Protein AF-A0A6N8UXT4-F1 (afdb_monomer)

Secondary structure (DSSP, 8-state):
--SS--------HHHHHTS-HHHHHHHHHHHHHHHHHHHHHHHHHHHHHHHHHHHTT-----PPPHHHHHHHHHHHHHHHHHHTTS-HHHHHHHHHHHHHHHHHHHHGGGSHHHHHHHH-

Mean predicted aligned error: 4.6 Å

Structure (mmCIF, N/CA/C/O backbone):
data_AF-A0A6N8UXT4-F1
#
_entry.id   AF-A0A6N8UXT4-F1
#
loop_
_atom_site.group_PDB
_atom_site.id
_atom_site.type_symbol
_atom_site.label_atom_id
_atom_site.label_alt_id
_atom_site.label_comp_id
_atom_site.label_asym_id
_atom_site.label_entity_id
_atom_site.label_seq_id
_atom_site.pdbx_PDB_ins_code
_atom_site.Cartn_x
_atom_site.Cartn_y
_atom_site.Cartn_z
_atom_site.occupancy
_atom_site.B_iso_or_equiv
_atom_site.auth_seq_id
_atom_site.auth_comp_id
_atom_site.auth_asym_id
_atom_site.auth_atom_id
_atom_site.pdbx_PDB_model_num
ATOM 1 N N . HIS A 1 1 ? 6.984 4.995 -6.582 1.00 37.25 1 HIS A N 1
ATOM 2 C CA . HIS A 1 1 ? 6.099 3.860 -6.914 1.00 37.25 1 HIS A CA 1
ATOM 3 C C . HIS A 1 1 ? 5.263 3.582 -5.682 1.00 37.25 1 HIS A C 1
ATOM 5 O O . HIS A 1 1 ? 5.861 3.499 -4.618 1.00 37.25 1 HIS A O 1
ATOM 11 N N . GLU A 1 2 ? 3.939 3.490 -5.794 1.00 44.28 2 GLU A N 1
ATOM 12 C CA . GLU A 1 2 ? 3.068 3.058 -4.693 1.00 44.28 2 GLU A CA 1
ATOM 13 C C . GLU A 1 2 ? 3.079 1.520 -4.653 1.00 44.28 2 GLU A C 1
ATOM 15 O O . GLU A 1 2 ? 2.502 0.901 -5.544 1.00 44.28 2 GLU A O 1
ATOM 20 N N . PRO A 1 3 ? 3.796 0.859 -3.724 1.00 54.31 3 PRO A N 1
ATOM 21 C CA . PRO A 1 3 ? 3.933 -0.599 -3.723 1.00 54.31 3 PRO A CA 1
ATOM 22 C C . PRO A 1 3 ? 2.807 -1.293 -2.935 1.00 54.31 3 PRO A C 1
ATOM 24 O O . PRO A 1 3 ? 2.798 -2.515 -2.830 1.00 54.31 3 PRO A O 1
ATOM 27 N N . GLY A 1 4 ? 1.891 -0.522 -2.343 1.00 62.28 4 GLY A N 1
ATOM 28 C CA . GLY A 1 4 ? 0.840 -1.007 -1.455 1.00 62.28 4 GLY A CA 1
ATOM 29 C C . GLY A 1 4 ? 0.025 0.156 -0.907 1.00 62.28 4 GLY A C 1
ATOM 30 O O . GLY A 1 4 ? 0.227 0.574 0.231 1.00 62.28 4 GLY A O 1
ATOM 31 N N . THR A 1 5 ? -0.849 0.719 -1.738 1.00 64.06 5 THR A N 1
ATOM 32 C CA . THR A 1 5 ? -1.747 1.805 -1.336 1.00 64.06 5 THR A CA 1
ATOM 33 C C . THR A 1 5 ? -2.776 1.250 -0.356 1.00 64.06 5 THR A C 1
ATOM 35 O O . THR A 1 5 ? -3.636 0.454 -0.729 1.00 64.06 5 THR A O 1
ATOM 38 N N . ALA A 1 6 ? -2.670 1.635 0.915 1.00 73.19 6 ALA A N 1
ATOM 39 C CA . ALA A 1 6 ? -3.745 1.439 1.876 1.00 73.19 6 ALA A CA 1
ATOM 40 C C . ALA A 1 6 ? -4.765 2.556 1.652 1.00 73.19 6 ALA A C 1
ATOM 42 O O . ALA A 1 6 ? -4.427 3.730 1.793 1.00 73.19 6 ALA A O 1
ATOM 43 N N . SER A 1 7 ? -5.987 2.195 1.263 1.00 83.50 7 SER A N 1
ATOM 44 C CA . SER A 1 7 ? -7.056 3.182 1.133 1.00 83.50 7 SER A CA 1
ATOM 45 C C . SER A 1 7 ? -7.571 3.589 2.508 1.00 83.50 7 SER A C 1
ATOM 47 O O . SER A 1 7 ? -7.555 2.803 3.456 1.00 83.50 7 SER A O 1
ATOM 49 N N . GLU A 1 8 ? -8.058 4.818 2.603 1.00 88.75 8 GLU A N 1
ATOM 50 C CA . GLU A 1 8 ? -8.586 5.397 3.832 1.00 88.75 8 GLU A CA 1
ATOM 51 C C . GLU A 1 8 ? -10.079 5.710 3.691 1.00 88.75 8 GLU A C 1
ATOM 53 O O . GLU A 1 8 ? -10.534 6.251 2.682 1.00 88.75 8 GLU A O 1
ATOM 58 N N . LEU A 1 9 ? -10.846 5.356 4.725 1.00 92.38 9 LEU A N 1
ATOM 59 C CA . LEU A 1 9 ? -12.229 5.782 4.902 1.00 92.38 9 LEU A CA 1
ATOM 60 C C . LEU A 1 9 ? -12.258 6.841 6.003 1.00 92.38 9 LEU A C 1
ATOM 62 O O . LEU A 1 9 ? -11.916 6.560 7.151 1.00 92.38 9 LEU A O 1
ATOM 66 N N . LEU A 1 10 ? -12.691 8.050 5.655 1.00 95.12 10 LEU A N 1
ATOM 67 C CA . LEU A 1 10 ? -12.868 9.144 6.603 1.00 95.12 10 LEU A CA 1
ATOM 68 C C . LEU A 1 10 ? -14.349 9.299 6.940 1.00 95.12 10 LEU A C 1
ATOM 70 O O . LEU A 1 10 ? -15.198 9.364 6.050 1.00 95.12 10 LEU A O 1
ATOM 74 N N . LEU A 1 11 ? -14.654 9.387 8.234 1.00 96.56 11 LEU A N 1
ATOM 75 C CA . LEU A 1 11 ? -16.014 9.527 8.749 1.00 96.56 11 LEU A CA 1
ATOM 76 C C . LEU A 1 11 ? -16.098 10.757 9.650 1.00 96.56 11 LEU A C 1
ATOM 78 O O . LEU A 1 11 ? -15.164 11.082 10.385 1.00 96.56 11 LEU A O 1
ATOM 82 N N . ASN A 1 12 ? -17.238 11.447 9.607 1.00 98.25 12 ASN A N 1
ATOM 83 C CA . ASN A 1 12 ? -17.523 12.488 10.584 1.00 98.25 12 ASN A CA 1
ATOM 84 C C . ASN A 1 12 ? -17.656 11.852 11.978 1.00 98.25 12 ASN A C 1
ATOM 86 O O . ASN A 1 12 ? -18.363 10.859 12.146 1.00 98.25 12 ASN A O 1
ATOM 90 N N . LYS A 1 13 ? -17.002 12.453 12.976 1.00 97.94 13 LYS A N 1
ATOM 91 C CA . LYS A 1 13 ? -16.961 11.909 14.335 1.00 97.94 13 LYS A CA 1
ATOM 92 C C . LYS A 1 13 ? -18.336 11.834 15.003 1.00 97.94 13 LYS A C 1
ATOM 94 O O . LYS A 1 13 ? -18.637 10.829 15.628 1.00 97.94 13 LYS A O 1
ATOM 99 N N . GLU A 1 14 ? -19.164 12.865 14.874 1.00 98.50 14 GLU A N 1
ATOM 100 C CA . GLU A 1 14 ? -20.492 12.886 15.503 1.00 98.50 14 GLU A CA 1
ATOM 101 C C . GLU A 1 14 ? -21.419 11.845 14.870 1.00 98.50 14 GLU A C 1
ATOM 103 O O . GLU A 1 14 ? -22.144 11.150 15.576 1.00 98.50 14 GLU A O 1
ATOM 108 N N . ALA A 1 15 ? -21.349 11.688 13.545 1.00 98.12 15 ALA A N 1
ATOM 109 C CA . ALA A 1 15 ? -22.086 10.648 12.837 1.00 98.12 15 ALA A CA 1
ATOM 110 C C . ALA A 1 15 ? -21.639 9.243 13.266 1.00 98.12 15 ALA A C 1
ATOM 112 O O . ALA A 1 15 ? -22.483 8.377 13.467 1.00 98.12 15 ALA A O 1
ATOM 113 N N . TRP A 1 16 ? -20.330 9.030 13.436 1.00 98.12 16 TRP A N 1
ATOM 114 C CA . TRP A 1 16 ? -19.770 7.768 13.919 1.00 98.12 16 TRP A CA 1
ATOM 115 C C . TRP A 1 16 ? -20.211 7.437 15.345 1.00 98.12 16 TRP A C 1
ATOM 117 O O . TRP A 1 16 ? -20.703 6.341 15.607 1.00 98.12 16 TRP A O 1
ATOM 127 N N . ASP A 1 17 ? -20.069 8.399 16.258 1.00 98.12 17 ASP A N 1
ATOM 128 C CA . ASP A 1 17 ? -20.435 8.244 17.667 1.00 98.12 17 ASP A CA 1
ATOM 129 C C . ASP A 1 17 ? -21.959 8.071 17.847 1.00 98.12 17 ASP A C 1
ATOM 131 O O . ASP A 1 17 ? -22.404 7.555 18.870 1.00 98.12 17 ASP A O 1
ATOM 135 N N . GLY A 1 18 ? -22.758 8.494 16.859 1.00 98.12 18 GLY A N 1
ATOM 136 C CA . GLY A 1 18 ? -24.208 8.308 16.824 1.00 98.12 18 GLY A CA 1
ATOM 137 C C . GLY A 1 18 ? -24.677 6.920 16.371 1.00 98.12 18 GLY A C 1
ATOM 138 O O . GLY A 1 18 ? -25.874 6.644 16.456 1.00 98.12 18 GLY A O 1
ATOM 139 N N . LEU A 1 19 ? -23.781 6.058 15.880 1.00 98.44 19 LEU A N 1
ATOM 140 C CA . LEU A 1 19 ? -24.111 4.682 15.499 1.00 98.44 19 LEU A CA 1
ATOM 141 C C . LEU A 1 19 ? -24.181 3.760 16.724 1.00 98.44 19 LEU A C 1
ATOM 143 O O . LEU A 1 19 ? -23.409 3.896 17.672 1.00 98.44 19 LEU A O 1
ATOM 147 N N . GLU A 1 20 ? -25.073 2.768 16.673 1.00 98.69 20 GLU A N 1
ATOM 148 C CA . GLU A 1 20 ? -25.058 1.656 17.627 1.00 98.69 20 GLU A CA 1
ATOM 149 C C . GLU A 1 20 ? -23.803 0.776 17.421 1.00 98.69 20 GLU A C 1
ATOM 151 O O . GLU A 1 20 ? -23.246 0.746 16.317 1.00 98.69 20 GLU A O 1
ATOM 156 N N . PRO A 1 21 ? -23.325 0.055 18.456 1.00 98.44 21 PRO A N 1
ATOM 157 C CA . PRO A 1 21 ? -22.063 -0.689 18.378 1.00 98.44 21 PRO A CA 1
ATOM 158 C C . PRO A 1 21 ? -21.996 -1.745 17.265 1.00 98.44 21 PRO A C 1
ATOM 160 O O . PRO A 1 21 ? -20.926 -2.000 16.718 1.00 98.44 21 PRO A O 1
ATOM 163 N N . ASP A 1 22 ? -23.120 -2.367 16.917 1.00 98.62 22 ASP A N 1
ATOM 164 C CA . ASP A 1 22 ? -23.205 -3.333 15.819 1.00 98.62 22 ASP A CA 1
ATOM 165 C C . ASP A 1 22 ? -23.067 -2.657 14.447 1.00 98.62 22 ASP A C 1
ATOM 167 O O . ASP A 1 22 ? -22.383 -3.178 13.567 1.00 98.62 22 ASP A O 1
ATOM 171 N N . LEU A 1 23 ? -23.639 -1.464 14.273 1.00 98.62 23 LEU A N 1
ATOM 172 C CA . LEU A 1 23 ? -23.478 -0.661 13.061 1.00 98.62 23 LEU A CA 1
ATOM 173 C C . LEU A 1 23 ? -22.054 -0.117 12.915 1.00 98.62 23 LEU A C 1
ATOM 175 O O . LEU A 1 23 ? -21.534 -0.089 11.800 1.00 98.62 23 LEU A O 1
ATOM 179 N N . GLN A 1 24 ? -21.403 0.267 14.018 1.00 98.56 24 GLN A N 1
ATOM 180 C CA . GLN A 1 24 ? -19.976 0.607 14.010 1.00 98.56 24 GLN A CA 1
ATOM 181 C C . GLN A 1 24 ? -19.142 -0.590 13.534 1.00 98.56 24 GLN A C 1
ATOM 183 O O . GLN A 1 24 ? -18.366 -0.462 12.587 1.00 98.56 24 GLN A O 1
ATOM 188 N N . ALA A 1 25 ? -19.376 -1.777 14.102 1.00 98.50 25 ALA A N 1
ATOM 189 C CA . ALA A 1 25 ? -18.679 -2.994 13.690 1.00 98.50 25 ALA A CA 1
ATOM 190 C C . ALA A 1 25 ? -18.893 -3.319 12.200 1.00 98.50 25 ALA A C 1
ATOM 192 O O . ALA A 1 25 ? -17.938 -3.622 11.490 1.00 98.50 25 ALA A O 1
ATOM 193 N N . ILE A 1 26 ? -20.123 -3.178 11.688 1.00 98.62 26 ILE A N 1
ATOM 194 C CA . ILE A 1 26 ? -20.424 -3.388 10.261 1.00 98.62 26 ILE A CA 1
ATOM 195 C C . ILE A 1 26 ? -19.615 -2.441 9.368 1.00 98.62 26 ILE A C 1
ATOM 197 O O . ILE A 1 26 ? -19.133 -2.858 8.314 1.00 98.62 26 ILE A O 1
ATOM 201 N N . VAL A 1 27 ? -19.465 -1.173 9.754 1.00 98.00 27 VAL A N 1
ATOM 202 C CA . VAL A 1 27 ? -18.689 -0.203 8.970 1.00 98.00 27 VAL A CA 1
ATOM 203 C C . VAL A 1 27 ? -17.196 -0.533 8.998 1.00 98.00 27 VAL A C 1
ATOM 205 O O . VAL A 1 27 ? -16.561 -0.487 7.944 1.00 98.00 27 VAL A O 1
ATOM 208 N N . GLU A 1 28 ? -16.641 -0.896 10.157 1.00 96.94 28 GLU A N 1
ATOM 209 C CA . GLU A 1 28 ? -15.241 -1.329 10.278 1.00 96.94 28 GLU A CA 1
ATOM 210 C C . GLU A 1 28 ? -14.959 -2.560 9.405 1.00 96.94 28 GLU A C 1
ATOM 212 O O . GLU A 1 28 ? -14.015 -2.553 8.607 1.00 96.94 28 GLU A O 1
ATOM 217 N N . ASP A 1 29 ? -15.822 -3.574 9.481 1.00 97.94 29 ASP A N 1
ATOM 218 C CA . ASP A 1 29 ? -15.702 -4.801 8.693 1.00 97.94 29 ASP A CA 1
ATOM 219 C C . ASP A 1 29 ? -15.832 -4.525 7.193 1.00 97.94 29 ASP A C 1
ATOM 221 O O . ASP A 1 29 ? -15.042 -5.026 6.388 1.00 97.94 29 ASP A O 1
ATOM 225 N N . ALA A 1 30 ? -16.800 -3.695 6.793 1.00 97.06 30 ALA A N 1
ATOM 226 C CA . ALA A 1 30 ? -16.983 -3.317 5.398 1.00 97.06 30 ALA A CA 1
ATOM 227 C C . ALA A 1 30 ? -15.769 -2.547 4.857 1.00 97.06 30 ALA A C 1
ATOM 229 O O . ALA A 1 30 ? -15.330 -2.812 3.732 1.00 97.06 30 ALA A O 1
ATOM 230 N N . ALA A 1 31 ? -15.197 -1.631 5.643 1.00 95.44 31 ALA A N 1
ATOM 231 C CA . ALA A 1 31 ? -14.004 -0.881 5.265 1.00 95.44 31 ALA A CA 1
ATOM 232 C C . ALA A 1 31 ? -12.789 -1.809 5.100 1.00 95.44 31 ALA A C 1
ATOM 234 O O . ALA A 1 31 ? -12.115 -1.769 4.066 1.00 95.44 31 ALA A O 1
ATOM 235 N N . ALA A 1 32 ? -12.554 -2.701 6.067 1.00 94.06 32 ALA A N 1
ATOM 236 C CA . ALA A 1 32 ? -11.468 -3.675 6.013 1.00 94.06 32 ALA A CA 1
ATOM 237 C C . ALA A 1 32 ? -11.615 -4.630 4.816 1.00 94.06 32 ALA A C 1
ATOM 239 O O . ALA A 1 32 ? -10.669 -4.816 4.044 1.00 94.06 32 ALA A O 1
ATOM 240 N N . ALA A 1 33 ? -12.813 -5.186 4.613 1.00 95.12 33 ALA A N 1
ATOM 241 C CA . ALA A 1 33 ? -13.106 -6.084 3.501 1.00 95.12 33 ALA A CA 1
ATOM 242 C C . ALA A 1 33 ? -12.932 -5.390 2.144 1.00 95.12 33 ALA A C 1
ATOM 244 O O . ALA A 1 33 ? -12.366 -5.975 1.220 1.00 95.12 33 ALA A O 1
ATOM 245 N N . THR A 1 34 ? -13.368 -4.134 2.026 1.00 93.62 34 THR A N 1
ATOM 246 C CA . THR A 1 34 ? -13.223 -3.354 0.791 1.00 93.62 34 THR A CA 1
ATOM 247 C C . THR A 1 34 ? -11.757 -3.088 0.473 1.00 93.62 34 THR A C 1
ATOM 249 O O . THR A 1 34 ? -11.349 -3.274 -0.671 1.00 93.62 34 THR A O 1
ATOM 252 N N . ASN A 1 35 ? -10.942 -2.731 1.470 1.00 91.12 35 ASN A N 1
ATOM 253 C CA . ASN A 1 35 ? -9.514 -2.484 1.265 1.00 91.12 35 ASN A CA 1
ATOM 254 C C . ASN A 1 35 ? -8.781 -3.747 0.763 1.00 91.12 35 ASN A C 1
ATOM 256 O O . ASN A 1 35 ? -7.974 -3.676 -0.162 1.00 91.12 35 ASN A O 1
ATOM 260 N N . VAL A 1 36 ? -9.118 -4.925 1.303 1.00 91.69 36 VAL A N 1
ATOM 261 C CA . VAL A 1 36 ? -8.559 -6.208 0.832 1.00 91.69 36 VAL A CA 1
ATOM 262 C C . VAL A 1 36 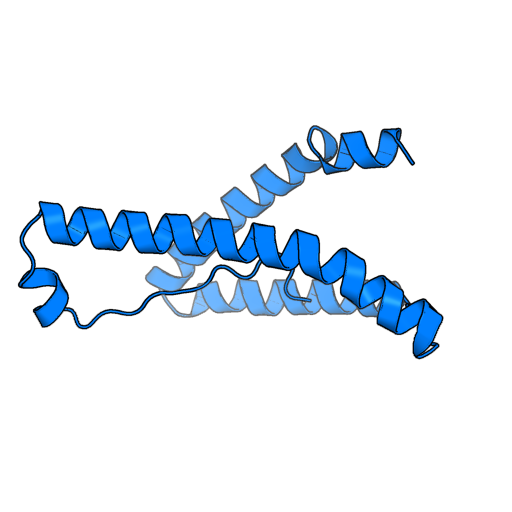? -9.063 -6.560 -0.568 1.00 91.69 36 VAL A C 1
ATOM 264 O O . VAL A 1 36 ? -8.283 -6.962 -1.434 1.00 91.69 36 VAL A O 1
ATOM 267 N N . ARG A 1 37 ? -10.368 -6.407 -0.807 1.00 93.06 37 ARG A N 1
ATOM 268 C CA . ARG A 1 37 ? -10.988 -6.724 -2.095 1.00 93.06 37 ARG A CA 1
ATOM 269 C C . ARG A 1 37 ? -10.422 -5.864 -3.220 1.00 93.06 37 ARG A C 1
ATOM 271 O O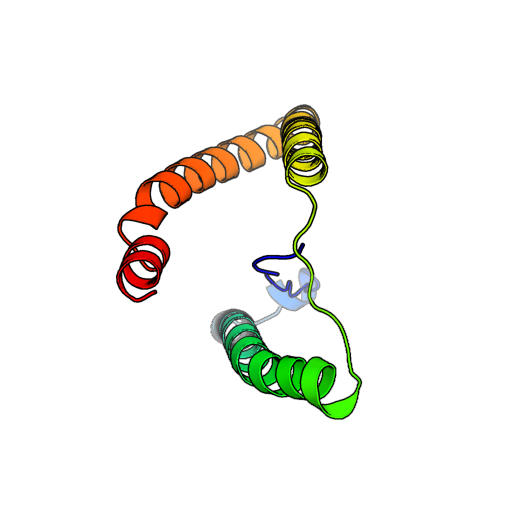 . ARG A 1 37 ? -10.098 -6.400 -4.275 1.00 93.06 37 ARG A O 1
ATOM 278 N N . MET A 1 38 ? -10.253 -4.568 -2.976 1.00 91.06 38 MET A N 1
ATOM 279 C CA . MET A 1 38 ? -9.679 -3.630 -3.935 1.00 91.06 38 MET A CA 1
ATOM 280 C C . MET A 1 38 ? -8.278 -4.074 -4.376 1.00 91.06 38 MET A C 1
ATOM 282 O O . MET A 1 38 ? -8.002 -4.143 -5.572 1.00 91.06 38 MET A O 1
ATOM 286 N N . LEU A 1 39 ? -7.410 -4.448 -3.430 1.00 90.31 39 LEU A N 1
ATOM 287 C CA . LEU A 1 39 ? -6.068 -4.946 -3.744 1.00 90.31 39 LEU A CA 1
ATOM 288 C C . LEU A 1 39 ? -6.110 -6.222 -4.601 1.00 90.31 39 LEU A C 1
ATOM 290 O O . LEU A 1 39 ? -5.323 -6.365 -5.540 1.00 90.31 39 LEU A O 1
ATOM 294 N N . ALA A 1 40 ? -7.029 -7.145 -4.305 1.00 91.88 40 ALA A N 1
ATOM 295 C CA . ALA A 1 40 ? -7.190 -8.373 -5.081 1.00 91.88 40 ALA A CA 1
ATOM 296 C C . ALA A 1 40 ? -7.670 -8.086 -6.516 1.00 91.88 40 ALA A C 1
ATOM 298 O O . ALA A 1 40 ? -7.134 -8.652 -7.471 1.00 91.88 40 ALA A O 1
ATOM 299 N N . GLU A 1 41 ? -8.632 -7.175 -6.675 1.00 92.88 41 GLU A N 1
ATOM 300 C CA . GLU A 1 41 ? -9.143 -6.747 -7.980 1.00 92.88 41 GLU A CA 1
ATOM 301 C C . GLU A 1 41 ? -8.054 -6.054 -8.812 1.00 92.88 41 GLU A C 1
ATOM 303 O O . GLU A 1 41 ? -7.846 -6.438 -9.963 1.00 92.88 41 GLU A O 1
ATOM 308 N N . PHE A 1 42 ? -7.283 -5.125 -8.229 1.00 91.69 42 PHE A N 1
ATOM 309 C CA . PHE A 1 42 ? -6.139 -4.508 -8.915 1.00 91.69 42 PHE A CA 1
ATOM 310 C C . PHE A 1 42 ? -5.082 -5.534 -9.316 1.00 91.69 42 PHE A C 1
ATOM 312 O O . PHE A 1 42 ? -4.570 -5.482 -10.431 1.00 91.69 42 PHE A O 1
ATOM 319 N N . THR A 1 43 ? -4.772 -6.490 -8.439 1.00 90.69 43 THR A N 1
ATOM 320 C CA . THR A 1 43 ? -3.801 -7.552 -8.742 1.00 90.69 43 THR A CA 1
ATOM 321 C C . THR A 1 43 ? -4.218 -8.351 -9.978 1.00 90.69 43 THR A C 1
ATOM 323 O O . THR A 1 43 ? -3.390 -8.623 -10.846 1.00 90.69 43 THR A O 1
ATOM 326 N N . ALA A 1 44 ? -5.501 -8.703 -10.094 1.00 93.44 44 ALA A N 1
ATOM 327 C CA . ALA A 1 44 ? -6.022 -9.423 -11.252 1.00 93.44 44 ALA A CA 1
ATOM 328 C C . ALA A 1 44 ? -6.062 -8.542 -12.514 1.00 93.44 44 ALA A C 1
ATOM 330 O O . ALA A 1 44 ? -5.561 -8.949 -13.563 1.00 93.44 44 ALA A O 1
ATOM 331 N N . ALA A 1 45 ? -6.616 -7.332 -12.406 1.00 94.75 45 ALA A N 1
ATOM 332 C CA . ALA A 1 45 ? -6.823 -6.424 -13.533 1.00 94.75 45 ALA A CA 1
ATOM 333 C C . ALA A 1 45 ? -5.509 -5.879 -14.118 1.00 94.75 45 ALA A C 1
ATOM 335 O O . ALA A 1 45 ? -5.403 -5.688 -15.333 1.00 94.75 45 ALA A O 1
ATOM 336 N N . ASN A 1 46 ? -4.483 -5.670 -13.285 1.00 93.88 46 ASN A N 1
ATOM 337 C CA . AS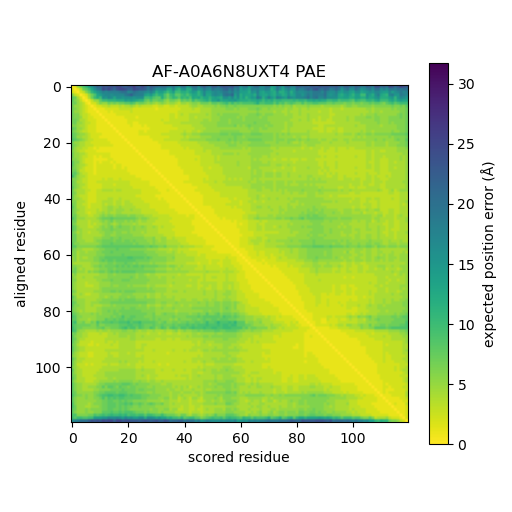N A 1 46 ? -3.176 -5.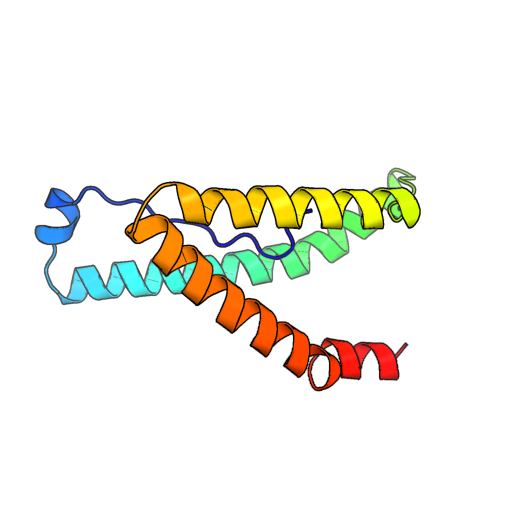197 -13.742 1.00 93.88 46 ASN A CA 1
ATOM 338 C C . ASN A 1 46 ? -2.476 -6.222 -14.642 1.00 93.88 46 ASN A C 1
ATOM 340 O O . ASN A 1 46 ? -1.798 -5.816 -15.583 1.00 93.88 46 ASN A O 1
ATOM 344 N N . ASN A 1 47 ? -2.679 -7.528 -14.424 1.00 92.25 47 ASN A N 1
ATOM 345 C CA . ASN A 1 47 ? -2.108 -8.565 -15.292 1.00 92.25 47 ASN A CA 1
ATOM 346 C C . ASN A 1 47 ? -2.633 -8.448 -16.729 1.00 92.25 47 ASN A C 1
ATOM 348 O O . ASN A 1 47 ? -1.863 -8.509 -17.687 1.00 92.25 47 ASN A O 1
ATOM 352 N N . GLU A 1 48 ? -3.945 -8.263 -16.879 1.00 95.44 48 GLU A N 1
ATOM 353 C CA . GLU A 1 48 ? -4.568 -8.089 -18.190 1.00 95.44 48 GLU A CA 1
ATOM 354 C C . GLU A 1 48 ? -4.182 -6.746 -18.814 1.00 95.44 48 GLU A C 1
ATOM 356 O O . GLU A 1 48 ? -3.755 -6.698 -19.967 1.00 95.44 48 GLU A O 1
ATOM 361 N N . SER A 1 49 ? -4.257 -5.667 -18.034 1.00 96.25 49 SER A N 1
ATOM 362 C CA . SER A 1 49 ? -3.971 -4.312 -18.514 1.00 96.25 49 SER A CA 1
ATOM 363 C C . SER A 1 49 ? -2.523 -4.160 -18.977 1.00 96.25 49 SER A C 1
ATOM 365 O O . SER A 1 49 ? -2.269 -3.586 -20.034 1.00 96.25 49 SER A O 1
ATOM 367 N N . GLN A 1 50 ? -1.561 -4.711 -18.230 1.00 95.94 50 GLN A N 1
ATOM 368 C CA . GLN A 1 50 ? -0.153 -4.690 -18.624 1.00 95.94 50 GLN A CA 1
ATOM 369 C C . GLN A 1 50 ? 0.061 -5.409 -19.958 1.00 95.94 50 GLN A C 1
ATOM 371 O O . GLN A 1 50 ? 0.806 -4.913 -20.804 1.00 95.94 50 GLN A O 1
ATOM 376 N N . ARG A 1 51 ? -0.602 -6.553 -20.167 1.00 96.62 51 ARG A N 1
ATOM 377 C CA . ARG A 1 51 ? -0.524 -7.288 -21.432 1.00 96.62 51 ARG A CA 1
ATOM 378 C C . ARG A 1 51 ? -1.034 -6.439 -22.595 1.00 96.62 51 ARG A C 1
ATOM 380 O O . ARG A 1 51 ? -0.324 -6.311 -23.583 1.00 96.62 51 ARG A O 1
ATOM 387 N N . VAL A 1 52 ? -2.200 -5.806 -22.454 1.00 97.81 52 VAL A N 1
ATOM 388 C CA . VAL A 1 52 ? -2.773 -4.917 -23.485 1.00 97.81 52 VAL A CA 1
ATOM 389 C C . VAL A 1 52 ? -1.824 -3.756 -23.808 1.00 97.81 52 VAL A C 1
ATOM 391 O O . VAL A 1 52 ? -1.542 -3.486 -24.974 1.00 97.81 52 VAL A O 1
ATOM 394 N N . LEU A 1 53 ? -1.263 -3.100 -22.785 1.00 97.94 53 LEU A N 1
ATOM 395 C CA . LEU A 1 53 ? -0.313 -1.998 -22.974 1.00 97.94 53 LEU A CA 1
ATOM 396 C C . LEU A 1 53 ? 0.916 -2.420 -23.790 1.00 97.94 53 LEU A C 1
ATOM 398 O O . LEU A 1 53 ? 1.346 -1.685 -24.677 1.00 97.94 53 LEU A O 1
ATOM 402 N N . VAL A 1 54 ? 1.479 -3.593 -23.506 1.00 97.81 54 VAL A N 1
ATOM 403 C CA . VAL A 1 54 ? 2.683 -4.076 -24.192 1.00 97.81 54 VAL A CA 1
ATOM 404 C C . VAL A 1 54 ? 2.356 -4.624 -25.582 1.00 97.81 54 VAL A C 1
ATOM 406 O O . VAL A 1 54 ? 2.997 -4.237 -26.555 1.00 97.81 54 VAL A O 1
ATOM 409 N N . GLU A 1 55 ? 1.374 -5.518 -25.688 1.00 97.75 55 GLU A N 1
ATOM 410 C CA . GLU A 1 55 ? 1.105 -6.287 -26.909 1.00 97.75 55 GLU A CA 1
ATOM 411 C C . GLU A 1 55 ? 0.329 -5.486 -27.958 1.00 97.75 55 GLU A C 1
ATOM 413 O O . GLU A 1 55 ? 0.625 -5.592 -29.148 1.00 97.75 55 GLU A O 1
ATOM 418 N N . GLU A 1 56 ? -0.642 -4.671 -27.540 1.00 97.88 56 GLU A N 1
ATOM 419 C CA . GLU A 1 56 ? -1.518 -3.939 -28.464 1.00 97.88 56 GLU A CA 1
ATOM 420 C C . GLU A 1 56 ? -1.065 -2.494 -28.670 1.00 97.88 56 GLU A C 1
ATOM 422 O O . GLU A 1 56 ? -1.161 -1.957 -29.775 1.00 97.88 56 GLU A O 1
ATOM 427 N N . HIS A 1 57 ? -0.556 -1.855 -27.614 1.00 98.00 57 HIS A N 1
ATOM 428 C CA . HIS A 1 57 ? -0.142 -0.451 -27.659 1.00 98.00 57 HIS A CA 1
ATOM 429 C C . HIS A 1 57 ? 1.372 -0.252 -27.789 1.00 98.00 57 HIS A C 1
ATOM 431 O O . HIS A 1 57 ? 1.818 0.884 -27.951 1.00 98.00 57 HIS A O 1
ATOM 437 N N . GLY A 1 58 ? 2.165 -1.328 -27.757 1.00 97.44 58 GLY A N 1
ATOM 438 C CA . GLY A 1 58 ? 3.611 -1.269 -27.969 1.00 97.44 58 GLY A CA 1
ATOM 439 C C . GLY A 1 58 ? 4.375 -0.523 -26.872 1.00 97.44 58 GLY A C 1
ATOM 440 O O . GLY A 1 58 ? 5.440 0.031 -27.141 1.00 97.44 58 GLY A O 1
ATOM 441 N N . VAL A 1 59 ? 3.840 -0.464 -25.647 1.00 98.12 59 VAL A N 1
ATOM 442 C CA . VAL A 1 59 ? 4.516 0.178 -24.512 1.00 98.12 59 VAL A CA 1
ATOM 443 C C . VAL A 1 59 ? 5.756 -0.623 -24.114 1.00 98.12 59 VAL A C 1
ATOM 445 O O . VAL A 1 59 ? 5.686 -1.821 -23.844 1.00 98.12 59 VAL A O 1
ATOM 448 N N . GLU A 1 60 ? 6.897 0.057 -24.001 1.00 97.06 60 GLU A N 1
ATOM 449 C CA . GLU A 1 60 ? 8.137 -0.541 -23.509 1.00 97.06 60 GLU A CA 1
ATOM 450 C C . GLU A 1 60 ? 8.269 -0.391 -21.988 1.00 97.06 60 GLU A C 1
ATOM 452 O O . GLU A 1 60 ? 8.489 0.706 -21.470 1.00 97.06 60 GLU A O 1
ATOM 457 N N . LEU A 1 61 ? 8.200 -1.506 -21.259 1.00 93.94 61 LEU A N 1
ATOM 458 C CA . LEU A 1 61 ? 8.457 -1.524 -19.818 1.00 93.94 61 LEU A CA 1
ATOM 459 C C . LEU A 1 61 ? 9.962 -1.453 -19.538 1.00 93.94 61 LEU A C 1
ATOM 461 O O . LEU A 1 61 ? 10.746 -2.257 -20.049 1.00 93.94 61 LEU A O 1
ATOM 465 N N . ARG A 1 62 ? 10.373 -0.502 -18.695 1.00 94.69 62 ARG A N 1
ATOM 466 C CA . ARG A 1 62 ? 11.772 -0.294 -18.302 1.00 94.69 62 ARG A CA 1
ATOM 467 C C . ARG A 1 62 ? 11.874 -0.130 -16.782 1.00 94.69 62 ARG A C 1
ATOM 469 O O . ARG A 1 62 ? 11.063 0.597 -16.208 1.00 94.69 62 ARG A O 1
ATOM 476 N N . PRO A 1 63 ? 12.858 -0.760 -16.119 1.00 93.94 63 PRO A N 1
ATOM 477 C CA . PRO A 1 63 ? 13.179 -0.419 -14.740 1.00 93.94 63 PRO A CA 1
ATOM 478 C C . PRO A 1 63 ? 13.841 0.964 -14.681 1.00 93.94 63 PRO A C 1
ATOM 480 O O . PRO A 1 63 ? 14.441 1.421 -15.658 1.00 93.94 63 PRO A O 1
ATOM 483 N N . PHE A 1 64 ? 13.788 1.609 -13.516 1.00 94.69 64 PHE A N 1
ATOM 484 C CA . PHE A 1 64 ? 14.633 2.775 -13.264 1.00 94.69 64 PHE A CA 1
ATOM 485 C C . PHE A 1 64 ? 16.120 2.387 -13.356 1.00 94.69 64 PHE A C 1
ATOM 487 O O . PHE A 1 64 ? 16.485 1.292 -12.911 1.00 94.69 64 PHE A O 1
ATOM 494 N N . PRO A 1 65 ? 16.990 3.263 -13.895 1.00 97.25 65 PRO A N 1
ATOM 495 C CA . PRO A 1 65 ? 18.434 3.099 -13.774 1.00 97.25 65 PRO A CA 1
ATOM 496 C C . PRO A 1 65 ? 18.843 2.935 -12.307 1.00 97.25 65 PRO A C 1
ATOM 498 O O . PRO A 1 65 ? 18.259 3.562 -11.420 1.00 97.25 65 PRO A O 1
ATOM 501 N N . LYS A 1 66 ? 19.823 2.064 -12.044 1.00 96.12 66 LYS A N 1
ATOM 502 C CA . LYS A 1 66 ? 20.187 1.690 -10.671 1.00 96.12 66 LYS A CA 1
ATOM 503 C C . LYS A 1 66 ? 20.672 2.893 -9.862 1.00 96.12 66 LYS A C 1
ATOM 505 O O . LYS A 1 66 ? 20.246 3.061 -8.731 1.00 96.12 66 LYS A O 1
ATOM 510 N N . ASP A 1 67 ? 21.528 3.715 -10.452 1.00 97.44 67 ASP A N 1
ATOM 511 C CA . ASP A 1 67 ? 22.049 4.948 -9.860 1.00 97.44 67 ASP A CA 1
ATOM 512 C C . ASP A 1 67 ? 20.926 5.928 -9.499 1.00 97.44 67 ASP A C 1
ATOM 514 O O . ASP A 1 67 ? 20.882 6.434 -8.382 1.00 97.44 67 ASP A O 1
ATOM 518 N N . VAL A 1 68 ? 19.957 6.114 -10.398 1.00 97.00 68 VAL A N 1
ATOM 519 C CA . VAL A 1 68 ? 18.773 6.945 -10.132 1.00 97.00 68 VAL A CA 1
ATOM 520 C C . VAL A 1 68 ? 17.949 6.376 -8.976 1.00 97.00 68 VAL A C 1
ATOM 522 O O . VAL A 1 68 ? 17.494 7.122 -8.111 1.00 97.00 68 VAL A O 1
ATOM 525 N N . PHE A 1 69 ? 17.743 5.058 -8.947 1.00 95.81 69 PHE A N 1
ATOM 526 C CA . PHE A 1 69 ? 16.972 4.412 -7.888 1.00 95.81 69 PHE A CA 1
ATOM 527 C C . PHE A 1 69 ? 17.690 4.461 -6.532 1.00 95.81 69 PHE A C 1
ATOM 529 O O . PHE A 1 69 ? 17.047 4.722 -5.520 1.00 95.81 69 PHE A O 1
ATOM 536 N N . ASP A 1 70 ? 19.007 4.253 -6.508 1.00 96.00 70 ASP A N 1
ATOM 537 C CA . ASP A 1 70 ? 19.825 4.332 -5.297 1.00 96.00 70 ASP A CA 1
ATOM 538 C C . ASP A 1 70 ? 19.772 5.748 -4.692 1.00 96.00 70 ASP A C 1
ATOM 540 O O . ASP A 1 70 ? 19.483 5.892 -3.504 1.00 96.00 70 ASP A O 1
ATOM 544 N N . GLU A 1 71 ? 19.961 6.794 -5.504 1.00 97.19 71 GLU A N 1
ATOM 545 C CA . GLU A 1 71 ? 19.852 8.191 -5.050 1.00 97.19 71 GLU A CA 1
ATOM 546 C C . GLU A 1 71 ? 18.431 8.529 -4.575 1.00 97.19 71 GLU A C 1
ATOM 548 O O . GLU A 1 71 ? 18.238 9.183 -3.547 1.00 97.19 71 GLU A O 1
ATOM 553 N N . MET A 1 72 ? 17.404 8.018 -5.266 1.00 95.81 72 MET A N 1
ATOM 554 C CA . MET A 1 72 ? 16.015 8.172 -4.829 1.00 95.81 72 MET A CA 1
ATOM 555 C C . MET A 1 72 ? 15.783 7.554 -3.442 1.00 95.81 72 MET A C 1
ATOM 557 O O . MET A 1 72 ? 15.060 8.140 -2.635 1.00 95.81 72 MET A O 1
ATOM 561 N N . LEU A 1 73 ? 16.386 6.398 -3.139 1.00 93.94 73 LEU A N 1
ATOM 562 C CA . LEU A 1 73 ? 16.272 5.771 -1.819 1.00 93.94 73 LEU A CA 1
ATOM 563 C C . LEU A 1 73 ? 16.947 6.603 -0.726 1.00 93.94 73 LEU A C 1
ATOM 565 O O . LEU A 1 73 ? 16.352 6.771 0.337 1.00 93.94 73 LEU A O 1
ATOM 569 N N . VAL A 1 74 ? 18.138 7.149 -0.992 1.00 95.75 74 VAL A N 1
ATOM 570 C CA . VAL A 1 74 ? 18.852 8.023 -0.044 1.00 95.75 74 VAL A CA 1
ATOM 571 C C . VAL A 1 74 ? 17.985 9.227 0.318 1.00 95.75 74 VAL A C 1
ATOM 573 O O . VAL A 1 74 ? 17.694 9.457 1.493 1.00 95.75 74 VAL A O 1
ATOM 576 N N . HIS A 1 75 ? 17.487 9.947 -0.688 1.00 96.12 75 HIS A N 1
ATOM 577 C CA . HIS A 1 75 ? 16.629 11.107 -0.458 1.00 96.12 75 HIS A CA 1
ATOM 578 C C . HIS A 1 75 ? 15.298 10.738 0.205 1.00 96.12 75 HIS A C 1
ATOM 580 O O . HIS A 1 75 ? 14.821 11.466 1.076 1.00 96.12 75 HIS A O 1
ATOM 586 N N . SER A 1 76 ? 14.698 9.604 -0.168 1.00 93.88 76 SER A N 1
ATOM 587 C CA . SER A 1 76 ? 13.465 9.129 0.461 1.00 93.88 76 SER A CA 1
ATOM 588 C C . SER A 1 76 ? 13.662 8.839 1.949 1.00 93.88 76 SER A C 1
ATOM 590 O O . SER A 1 76 ? 12.788 9.184 2.742 1.00 93.88 76 SER A O 1
ATOM 592 N N . ASP A 1 77 ? 14.772 8.213 2.343 1.00 92.56 77 ASP A N 1
ATOM 593 C CA . ASP A 1 77 ? 15.046 7.928 3.753 1.00 92.56 77 ASP A CA 1
ATOM 594 C C . ASP A 1 77 ? 15.276 9.219 4.555 1.00 92.56 77 ASP A C 1
ATOM 596 O O . ASP A 1 77 ? 14.826 9.309 5.700 1.00 92.56 77 ASP A O 1
ATOM 600 N N . ASP A 1 78 ? 15.907 10.237 3.966 1.00 93.75 78 ASP A N 1
ATOM 601 C CA . ASP A 1 78 ? 16.091 11.537 4.620 1.00 93.75 78 ASP A CA 1
ATOM 602 C C . ASP A 1 78 ? 14.763 12.271 4.836 1.00 93.75 78 ASP A C 1
ATOM 604 O O . ASP A 1 78 ? 14.501 12.752 5.941 1.00 93.75 78 ASP A O 1
ATOM 608 N N . VAL A 1 79 ? 13.895 12.301 3.819 1.00 92.81 79 VAL A N 1
ATOM 609 C CA . VAL A 1 79 ? 12.562 12.917 3.920 1.00 92.81 79 VAL A CA 1
ATOM 610 C C . VAL A 1 79 ? 11.713 12.206 4.970 1.00 92.81 79 VAL A C 1
ATOM 612 O O . VAL A 1 79 ? 11.122 12.860 5.826 1.00 92.81 79 VAL A O 1
ATOM 615 N N . VAL A 1 80 ? 11.679 10.870 4.960 1.00 91.62 80 VAL A N 1
ATOM 616 C CA . VAL A 1 80 ? 10.881 10.112 5.934 1.00 91.62 80 VAL A CA 1
ATOM 617 C C . VAL A 1 80 ? 11.451 10.247 7.348 1.00 91.62 80 VAL A C 1
ATOM 619 O O . VAL A 1 80 ? 10.696 10.331 8.309 1.00 91.62 80 VAL A O 1
ATOM 622 N N . ARG A 1 81 ? 12.775 10.336 7.517 1.00 93.25 81 ARG A N 1
ATOM 623 C CA . ARG A 1 81 ? 13.371 10.605 8.835 1.00 93.25 81 ARG A CA 1
ATOM 624 C C . ARG A 1 81 ? 13.045 12.013 9.336 1.00 93.25 81 ARG A C 1
ATOM 626 O O . ARG A 1 81 ? 12.883 12.199 10.542 1.00 93.25 81 ARG A O 1
ATOM 633 N N . ALA A 1 82 ? 12.943 12.996 8.443 1.00 93.88 82 ALA A N 1
ATOM 634 C CA . ALA A 1 82 ? 12.597 14.364 8.813 1.00 93.88 82 ALA A CA 1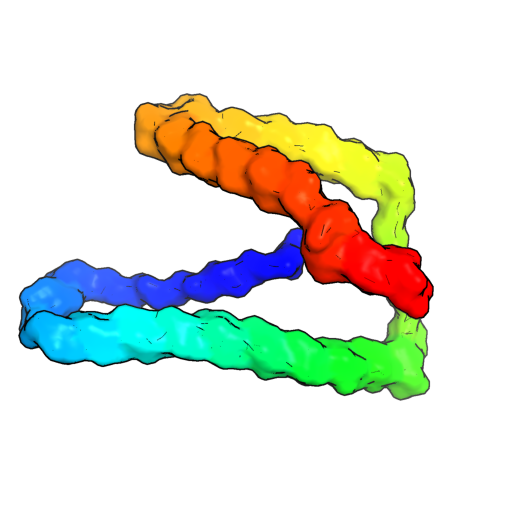
ATOM 635 C C . ALA A 1 82 ? 11.191 14.466 9.427 1.00 93.88 82 ALA A C 1
ATOM 637 O O . ALA A 1 82 ? 11.008 15.257 10.350 1.00 93.88 82 ALA A O 1
ATOM 638 N N . THR A 1 83 ? 10.235 13.612 9.030 1.00 91.12 83 THR A N 1
ATOM 639 C CA . THR A 1 83 ? 8.881 13.626 9.620 1.00 91.12 83 THR A CA 1
ATOM 640 C C . THR A 1 83 ? 8.905 13.340 11.123 1.00 91.12 83 THR A C 1
ATOM 642 O O . THR A 1 83 ? 8.077 13.852 11.869 1.00 91.12 83 THR A O 1
ATOM 645 N N . ALA A 1 84 ? 9.888 12.580 11.619 1.00 93.38 84 ALA A N 1
ATOM 646 C CA . ALA A 1 84 ? 10.042 12.316 13.050 1.00 93.38 84 ALA A CA 1
ATOM 647 C C . ALA A 1 84 ? 10.353 13.582 13.873 1.00 93.38 84 ALA A C 1
ATOM 649 O O . ALA A 1 84 ? 10.191 13.578 15.092 1.00 93.38 84 ALA A O 1
ATOM 650 N N . GLN A 1 85 ? 10.812 14.656 13.224 1.00 94.25 85 GLN A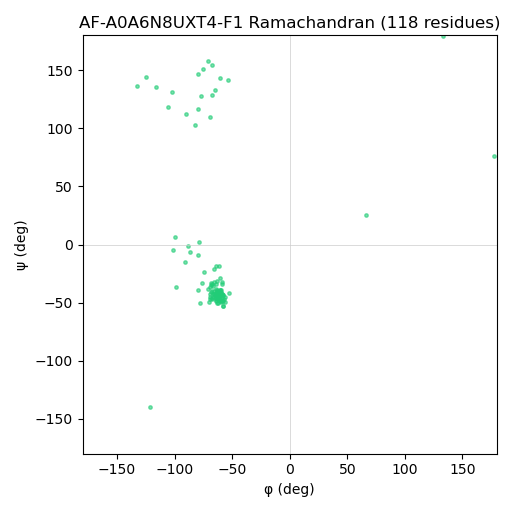 N 1
ATOM 651 C CA . GLN A 1 85 ? 11.178 15.920 13.866 1.00 94.25 85 GLN A CA 1
ATOM 652 C C . GLN A 1 85 ? 9.982 16.870 14.031 1.00 94.25 85 GLN A C 1
ATOM 654 O O . GLN A 1 85 ? 10.105 17.891 14.702 1.00 94.25 85 GLN A O 1
ATOM 659 N N . GLU A 1 86 ? 8.815 16.530 13.476 1.00 94.56 86 GLU A N 1
ATOM 660 C CA . GLU A 1 86 ? 7.612 17.376 13.492 1.00 94.56 86 GLU A CA 1
ATOM 661 C C . GLU A 1 86 ? 6.842 17.337 14.826 1.00 94.56 86 GLU A C 1
ATOM 663 O O . GLU A 1 86 ? 5.802 17.975 14.980 1.00 94.56 86 GLU A O 1
ATOM 668 N N . GLY A 1 87 ? 7.355 16.606 15.818 1.00 95.75 87 GLY A N 1
ATOM 669 C CA . GLY A 1 87 ? 6.835 16.576 17.183 1.00 95.75 87 GLY A CA 1
ATOM 670 C C . GLY A 1 87 ? 6.690 15.165 17.745 1.00 95.75 87 GLY A C 1
ATOM 671 O O . GLY A 1 87 ? 6.961 14.164 17.080 1.00 95.75 87 GLY A O 1
ATOM 672 N N . ASP A 1 88 ? 6.226 15.074 18.992 1.00 97.69 88 ASP A N 1
ATOM 673 C CA . ASP A 1 88 ? 6.189 13.809 19.737 1.00 97.69 88 ASP A CA 1
ATOM 674 C C . ASP A 1 88 ? 5.330 12.726 19.079 1.00 97.69 88 ASP A C 1
ATOM 676 O O . ASP A 1 88 ? 5.698 11.549 19.090 1.00 97.69 88 ASP A O 1
ATOM 680 N N . LEU A 1 89 ? 4.182 13.100 18.507 1.00 96.69 89 LEU A N 1
ATOM 681 C CA . LEU A 1 89 ? 3.318 12.147 17.813 1.00 96.69 89 LEU A CA 1
ATOM 682 C C . LEU A 1 89 ? 3.992 11.622 16.541 1.00 96.69 89 LEU A C 1
ATOM 684 O O . LEU A 1 89 ? 4.027 10.410 16.333 1.00 96.69 89 LEU A O 1
ATOM 688 N N . ALA A 1 90 ? 4.566 12.513 15.733 1.00 96.56 90 ALA A N 1
ATOM 689 C CA . ALA A 1 90 ? 5.233 12.148 14.489 1.00 96.56 90 ALA A CA 1
ATOM 690 C C . ALA A 1 90 ? 6.450 11.246 14.750 1.00 96.56 90 ALA A C 1
ATOM 692 O O . ALA A 1 90 ? 6.606 10.214 14.096 1.00 96.56 90 ALA A O 1
ATOM 693 N N . ARG A 1 91 ? 7.234 11.549 15.794 1.00 96.94 91 ARG A N 1
ATOM 694 C CA . ARG A 1 91 ? 8.322 10.687 16.277 1.00 96.94 91 ARG A CA 1
ATOM 695 C C . ARG A 1 91 ? 7.831 9.280 16.621 1.00 96.94 91 ARG A C 1
ATOM 697 O O . ARG A 1 91 ? 8.408 8.301 16.161 1.00 96.94 91 ARG A O 1
ATOM 704 N N . ARG A 1 92 ? 6.750 9.161 17.401 1.00 97.50 92 ARG A N 1
ATOM 705 C CA . ARG A 1 92 ? 6.182 7.858 17.798 1.00 97.50 92 ARG A CA 1
ATOM 706 C C . ARG A 1 92 ? 5.665 7.056 16.601 1.00 97.50 92 ARG A C 1
ATOM 708 O O . ARG A 1 92 ? 5.854 5.841 16.564 1.00 97.50 92 ARG A O 1
ATOM 715 N N . ILE A 1 93 ? 5.017 7.721 15.642 1.00 96.31 93 ILE A N 1
ATOM 716 C CA . ILE A 1 93 ? 4.549 7.095 14.397 1.00 96.31 93 ILE A CA 1
ATOM 717 C C . ILE A 1 93 ? 5.747 6.569 13.603 1.00 96.31 93 ILE A C 1
ATOM 719 O O . ILE A 1 93 ? 5.765 5.388 13.256 1.00 96.31 93 ILE A O 1
ATOM 723 N N . PHE A 1 94 ? 6.768 7.406 13.391 1.00 96.19 94 PHE A N 1
ATOM 724 C CA . PHE A 1 94 ? 7.990 7.029 12.682 1.00 96.19 94 PHE A CA 1
ATOM 725 C C . PHE A 1 94 ? 8.696 5.840 13.346 1.00 96.19 94 PHE A C 1
ATOM 727 O O . PHE A 1 94 ? 9.005 4.864 12.674 1.00 96.19 94 PHE A O 1
ATOM 734 N N . GLU A 1 95 ? 8.892 5.865 14.667 1.00 96.25 95 GLU A N 1
ATOM 735 C CA . GLU A 1 95 ? 9.532 4.767 15.407 1.00 96.25 95 GLU A CA 1
ATOM 736 C C . GLU A 1 95 ? 8.758 3.448 15.285 1.00 96.25 95 GLU A C 1
ATOM 738 O O . GLU A 1 95 ? 9.353 2.374 15.164 1.00 96.25 95 GLU A O 1
ATOM 743 N N . SER A 1 96 ? 7.423 3.510 15.316 1.00 96.88 96 SER A N 1
ATOM 744 C CA . SER A 1 96 ? 6.579 2.328 15.134 1.00 96.88 96 SER A CA 1
ATOM 745 C C . SER A 1 96 ? 6.679 1.773 13.715 1.00 96.88 96 SER A C 1
ATOM 747 O O . SER A 1 96 ? 6.837 0.563 13.535 1.00 96.88 96 SER A O 1
ATOM 749 N N . TRP A 1 97 ? 6.606 2.655 12.719 1.00 95.50 97 TRP A N 1
ATOM 750 C CA . TRP A 1 97 ? 6.720 2.300 11.310 1.00 95.50 97 TRP A CA 1
ATOM 751 C C . TRP A 1 97 ? 8.103 1.728 10.973 1.00 95.50 97 TRP A C 1
ATOM 753 O O . TRP A 1 97 ? 8.183 0.673 10.349 1.00 95.50 97 TRP A O 1
ATOM 763 N N . GLU A 1 98 ? 9.186 2.354 11.441 1.00 95.44 98 GLU A N 1
ATOM 764 C CA . GLU A 1 98 ? 10.562 1.942 11.136 1.00 95.44 98 GLU A CA 1
ATOM 765 C C . GLU A 1 98 ? 10.898 0.571 11.725 1.00 95.44 98 GLU A C 1
ATOM 767 O O . GLU A 1 98 ? 11.532 -0.261 11.065 1.00 95.44 98 GLU A O 1
ATOM 772 N N . ARG A 1 99 ? 10.425 0.304 12.951 1.00 97.25 99 ARG A N 1
ATOM 773 C CA . ARG A 1 99 ? 10.557 -1.013 13.583 1.00 97.25 99 ARG A CA 1
ATOM 774 C C . ARG A 1 99 ? 9.900 -2.090 12.721 1.00 97.25 99 ARG A C 1
ATOM 776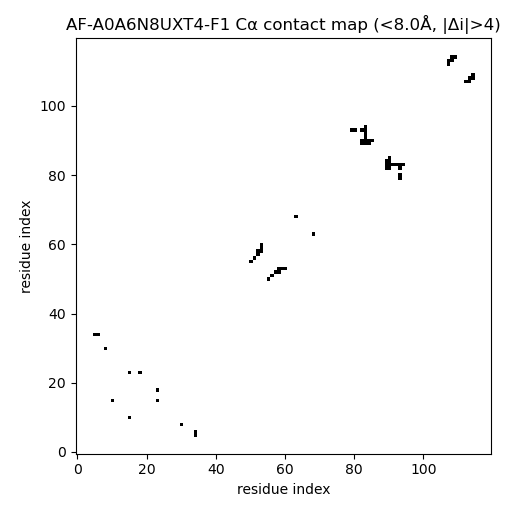 O O . ARG A 1 99 ? 10.562 -3.056 12.345 1.00 97.25 99 ARG A O 1
ATOM 783 N N . PHE A 1 100 ? 8.634 -1.892 12.350 1.00 96.50 100 PHE A N 1
ATOM 784 C CA . PHE A 1 100 ? 7.913 -2.851 11.513 1.00 96.50 100 PHE A CA 1
ATOM 785 C C . PHE A 1 100 ? 8.560 -3.007 10.130 1.00 96.50 100 PHE A C 1
ATOM 787 O O . PHE A 1 100 ? 8.739 -4.128 9.659 1.00 96.50 100 PHE A O 1
ATOM 794 N N . ARG A 1 101 ? 8.976 -1.904 9.491 1.00 94.06 10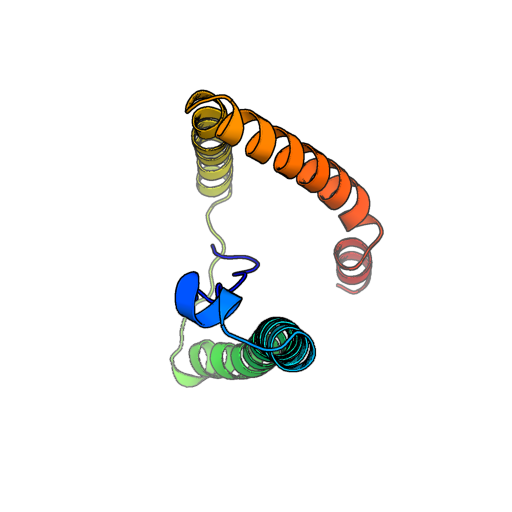1 ARG A N 1
ATOM 795 C CA . ARG A 1 101 ? 9.678 -1.913 8.196 1.00 94.06 101 ARG A CA 1
ATOM 796 C C . ARG A 1 101 ? 10.938 -2.773 8.251 1.00 94.06 101 ARG A C 1
ATOM 798 O O . ARG A 1 101 ? 11.176 -3.565 7.340 1.00 94.06 101 ARG A O 1
ATOM 805 N N . THR A 1 102 ? 11.730 -2.629 9.311 1.00 95.88 102 THR A N 1
ATOM 806 C CA . THR A 1 102 ? 12.967 -3.394 9.519 1.00 95.88 102 THR A CA 1
ATOM 807 C C . THR A 1 102 ? 12.680 -4.886 9.676 1.00 95.88 102 THR A C 1
ATOM 809 O O . THR A 1 102 ? 13.280 -5.706 8.979 1.00 95.88 102 THR A O 1
ATOM 812 N N . GLU A 1 103 ? 11.724 -5.245 10.534 1.00 96.69 103 GLU A N 1
ATOM 813 C CA . GLU A 1 103 ? 11.318 -6.636 10.771 1.00 96.69 103 GLU A CA 1
ATOM 814 C C . GLU A 1 103 ? 10.745 -7.290 9.502 1.00 96.69 103 GLU A C 1
ATOM 816 O O . GLU A 1 103 ? 11.142 -8.398 9.130 1.00 96.69 103 GLU A O 1
ATOM 821 N N . ALA A 1 104 ? 9.865 -6.585 8.785 1.00 94.56 104 ALA A N 1
ATOM 822 C CA . ALA A 1 104 ? 9.263 -7.061 7.545 1.00 94.56 104 ALA A CA 1
ATOM 823 C C . ALA A 1 104 ? 10.316 -7.289 6.449 1.00 94.56 104 ALA A C 1
ATOM 825 O O . ALA A 1 104 ? 10.314 -8.339 5.804 1.00 94.56 104 ALA A O 1
ATOM 826 N N . ARG A 1 105 ? 11.260 -6.350 6.273 1.00 93.31 105 ARG A N 1
ATOM 827 C CA . ARG A 1 105 ? 12.378 -6.493 5.323 1.00 93.31 105 ARG A CA 1
ATOM 828 C C . ARG A 1 105 ? 13.266 -7.686 5.665 1.00 93.31 105 ARG A C 1
ATOM 830 O O . ARG A 1 105 ? 13.627 -8.434 4.763 1.00 93.31 105 ARG A O 1
ATOM 837 N N . ALA A 1 106 ? 13.588 -7.886 6.942 1.00 95.75 106 ALA A N 1
ATOM 838 C CA . ALA A 1 106 ? 14.398 -9.020 7.384 1.00 95.75 106 ALA A CA 1
ATOM 839 C C . ALA A 1 106 ? 13.700 -10.370 7.138 1.00 95.75 106 ALA A C 1
ATOM 841 O O . ALA A 1 106 ? 14.362 -11.356 6.813 1.00 95.75 106 ALA A O 1
ATOM 842 N N . ARG A 1 107 ? 12.366 -10.417 7.258 1.00 95.12 107 ARG A N 1
ATOM 843 C CA . ARG A 1 107 ? 11.567 -11.621 6.993 1.00 95.12 107 ARG A CA 1
ATOM 844 C C . ARG A 1 107 ? 11.381 -11.910 5.500 1.00 95.12 107 ARG A C 1
ATOM 846 O O . ARG A 1 107 ? 11.301 -13.080 5.141 1.00 95.12 107 ARG A O 1
ATOM 853 N N . ASN A 1 108 ? 11.290 -10.890 4.643 1.00 93.81 108 ASN A N 1
ATOM 854 C CA . ASN A 1 108 ? 10.861 -11.035 3.243 1.00 93.81 108 ASN A CA 1
ATOM 855 C C . ASN A 1 108 ? 11.639 -12.101 2.427 1.00 93.81 108 ASN A C 1
ATOM 857 O O . ASN A 1 108 ? 10.999 -12.907 1.747 1.00 93.81 108 ASN A O 1
ATOM 861 N N . PRO A 1 109 ? 12.980 -12.228 2.550 1.00 96.00 109 PRO A N 1
ATOM 862 C CA . PRO A 1 109 ? 13.738 -13.291 1.879 1.00 96.00 109 PRO A CA 1
ATOM 863 C C . PRO A 1 109 ? 13.349 -14.721 2.286 1.00 96.00 109 PRO A C 1
ATOM 865 O O . PRO A 1 109 ? 13.659 -15.661 1.566 1.00 96.00 109 PRO A O 1
ATOM 868 N N . TYR A 1 110 ? 12.673 -14.903 3.422 1.00 94.75 110 TYR A N 1
ATOM 869 C CA . TYR A 1 110 ? 12.162 -16.194 3.898 1.00 94.75 110 TYR A CA 1
ATOM 870 C C . TYR A 1 110 ? 10.662 -16.384 3.610 1.00 94.75 110 TYR A C 1
ATOM 872 O O . TYR A 1 110 ? 10.059 -17.346 4.087 1.00 94.75 110 TYR A O 1
ATOM 880 N N . ALA A 1 111 ? 10.048 -15.454 2.875 1.00 92.88 111 ALA A N 1
ATOM 881 C CA . ALA A 1 111 ? 8.625 -15.424 2.555 1.00 92.88 111 ALA A CA 1
ATOM 882 C C . ALA A 1 111 ? 8.406 -15.431 1.028 1.00 92.88 111 ALA A C 1
ATOM 884 O O . ALA A 1 111 ? 9.091 -16.165 0.308 1.00 92.88 111 ALA A O 1
ATOM 885 N N . GLU A 1 112 ? 7.449 -14.647 0.521 1.00 89.62 112 GLU A N 1
ATOM 886 C CA . GLU A 1 112 ? 7.076 -14.636 -0.895 1.00 89.62 112 GLU A CA 1
ATOM 887 C C . GLU A 1 112 ? 8.260 -14.278 -1.800 1.00 89.62 112 GLU A C 1
ATOM 889 O O . GLU A 1 112 ? 8.468 -14.941 -2.815 1.00 89.62 112 GLU A O 1
ATOM 894 N N . GLN A 1 113 ? 9.077 -13.286 -1.420 1.00 93.00 113 GLN A N 1
ATOM 895 C CA . GLN A 1 113 ? 10.237 -12.874 -2.214 1.00 93.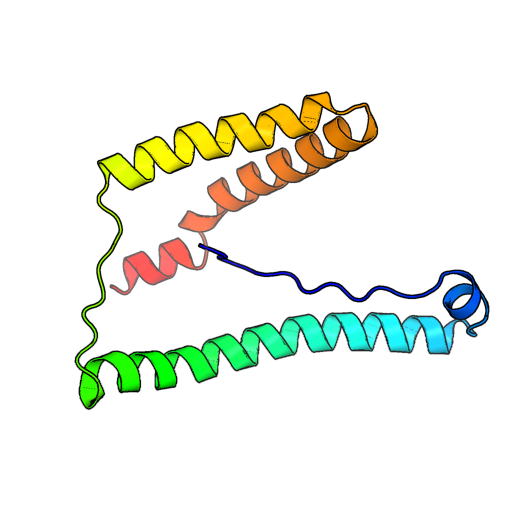00 113 GLN A CA 1
ATOM 896 C C . GLN A 1 113 ? 11.224 -14.030 -2.416 1.00 93.00 113 GLN A C 1
ATOM 898 O O . GLN A 1 113 ? 11.644 -14.281 -3.544 1.00 93.00 113 GLN A O 1
ATOM 903 N N . GLY A 1 114 ? 11.581 -14.743 -1.345 1.00 94.06 114 GLY A N 1
ATOM 904 C CA . GLY A 1 114 ? 12.508 -15.873 -1.435 1.00 94.06 114 GLY A CA 1
ATOM 905 C C . GLY A 1 114 ? 11.961 -17.008 -2.291 1.00 94.06 114 GLY A C 1
ATOM 906 O O . GLY A 1 114 ? 12.667 -17.558 -3.133 1.00 94.06 114 GLY A O 1
ATOM 907 N N . TYR A 1 115 ? 10.678 -17.330 -2.123 1.00 94.06 115 TYR A N 1
ATOM 908 C CA . TYR A 1 115 ? 10.022 -18.350 -2.933 1.00 94.06 115 TYR A CA 1
ATOM 909 C C . TYR A 1 115 ? 9.988 -17.989 -4.424 1.00 94.06 115 TYR A C 1
ATOM 911 O O . TYR A 1 115 ? 10.279 -18.846 -5.257 1.00 94.06 115 TYR A O 1
ATOM 919 N N . LEU A 1 116 ? 9.663 -16.738 -4.767 1.00 94.00 116 LEU A N 1
ATOM 920 C CA . LEU A 1 116 ? 9.644 -16.277 -6.156 1.00 94.00 116 LEU A CA 1
ATOM 921 C C . LEU A 1 116 ? 11.047 -16.310 -6.773 1.00 94.00 116 LEU A C 1
ATOM 923 O O . LEU A 1 116 ? 11.204 -16.865 -7.852 1.00 94.00 116 LEU A O 1
ATOM 927 N N . GLN A 1 117 ? 12.073 -15.854 -6.047 1.00 93.94 117 GLN A N 1
ATOM 928 C CA . GLN A 1 117 ? 13.471 -15.933 -6.497 1.00 93.94 117 GLN A CA 1
ATOM 929 C C . GLN A 1 117 ? 13.938 -17.369 -6.774 1.00 93.94 117 GLN A C 1
ATOM 931 O O . GLN A 1 117 ? 14.743 -17.594 -7.673 1.00 93.94 117 GLN A O 1
ATOM 936 N N . LEU A 1 118 ? 13.446 -18.355 -6.016 1.00 93.31 118 LEU A N 1
ATOM 937 C CA . LEU A 1 118 ? 13.744 -19.770 -6.262 1.00 93.31 118 LEU A CA 1
ATOM 938 C C . LEU A 1 118 ? 12.989 -20.342 -7.468 1.00 93.31 118 LEU A C 1
ATOM 940 O O . LEU A 1 118 ? 13.412 -21.355 -8.025 1.00 93.31 118 LEU A O 1
ATOM 944 N N . ARG A 1 119 ? 11.854 -19.743 -7.841 1.00 87.50 119 ARG A N 1
ATOM 945 C CA . ARG A 1 119 ? 11.016 -20.201 -8.955 1.00 87.50 119 ARG A CA 1
ATOM 946 C C . ARG A 1 119 ? 11.364 -19.572 -10.302 1.00 87.50 119 ARG A C 1
ATOM 948 O O . ARG A 1 119 ? 10.938 -20.136 -11.311 1.00 87.50 119 ARG A O 1
ATOM 955 N N . GLY A 1 120 ? 12.135 -18.487 -10.326 1.00 64.75 120 GLY A N 1
ATOM 956 C CA . GLY A 1 120 ? 12.587 -17.810 -11.546 1.00 64.75 120 GLY A CA 1
ATOM 957 C C . GLY A 1 120 ? 12.689 -16.310 -11.360 1.00 64.75 120 GLY A C 1
ATOM 958 O O . GLY A 1 120 ? 11.649 -15.702 -11.031 1.00 64.75 120 GLY A O 1
#

Radius of gyration: 19.94 Å; Cα contacts (8 Å, |Δi|>4): 33; chains: 1; bounding box: 47×38×48 Å

pLDDT: mean 92.98, std 9.7, range [37.25, 98.69]

Solvent-accessible surface area (backbone atoms only — not comparable to full-atom values): 7119 Å² total; per-residue (Å²): 133,85,90,73,82,80,79,84,88,86,74,61,65,69,68,56,72,68,46,56,74,68,56,47,50,50,52,53,50,50,52,54,51,48,51,54,49,50,55,54,50,50,60,57,51,47,57,56,51,54,48,46,41,37,76,74,66,64,53,81,88,73,80,76,56,66,70,62,48,52,54,49,49,55,55,49,51,53,56,60,56,51,48,33,73,77,38,75,66,38,29,52,51,45,55,54,51,51,53,50,51,52,53,50,59,70,45,34,63,81,39,70,59,31,55,44,65,74,74,103

Foldseek 3Di:
DCPQDQDDDDDDPVVLVPDDPVVNVVVVVVSVVVRVVVVVVCVVVVVVVVCCCCPVVVDDDDDPDPVVVVVVVVVVVVVLVVQLVVDDVSVVVSVVVVVVVVVCVVCPCVPPNVVVVVVD

Sequence (120 aa):
HEPGTASELLLNKEAWDGLEPDLQAIVEDAAAATNVRMLAEFTAANNESQRVLVEEHGVELRPFPKDVFDEMLVHSDDVVRATAQEGDLARRIFESWERFRTEARARNPYAEQGYLQLRG

Nearest PDB structures (foldseek):
  2hzl-assembly1_A  TM=9.342E-01  e=1.547E-02  Cereibacter sphaeroides 2.4.1